Protein AF-A0AAI8TS47-F1 (afdb_monomer)

Secondary structure (DSSP, 8-state):
---SSEE-TTSS-EE-SGGGB-TTS-BHHHHHHHHHHHHHHHHHHHHHHHHHHHHH-

Foldseek 3Di:
DDDDQDAFPVNPDTDGDPVLADPVRHGPVVVVVVVVVVVVVVVVVVVVVVVVVVVVD

Sequence (57 aa):
MKQFPRTCRSGRHVLHTTDDVRPDGACIHCSRENQRRYMRSLVDARHKLAAIEAALA

Radius of gyration: 18.16 Å; Cα contacts (8 Å, |Δi|>4): 38; chains: 1; bounding box: 33×14×56 Å

Organism: Mycolicibacterium mageritense (NCBI:txid53462)

Structure (mmCIF, N/CA/C/O backbone):
data_AF-A0AAI8TS47-F1
#
_entry.id   AF-A0AAI8TS47-F1
#
loop_
_atom_site.group_PDB
_atom_site.id
_atom_site.type_symbol
_atom_site.label_atom_id
_atom_site.label_alt_id
_atom_site.label_comp_id
_atom_site.label_asym_id
_atom_site.label_entity_id
_atom_site.label_seq_id
_atom_site.pdbx_PDB_ins_code
_atom_site.Cartn_x
_atom_site.Cartn_y
_atom_site.Cartn_z
_atom_site.occupancy
_atom_site.B_iso_or_equiv
_atom_site.auth_seq_id
_atom_site.auth_comp_id
_atom_site.auth_asym_id
_atom_site.auth_atom_id
_atom_s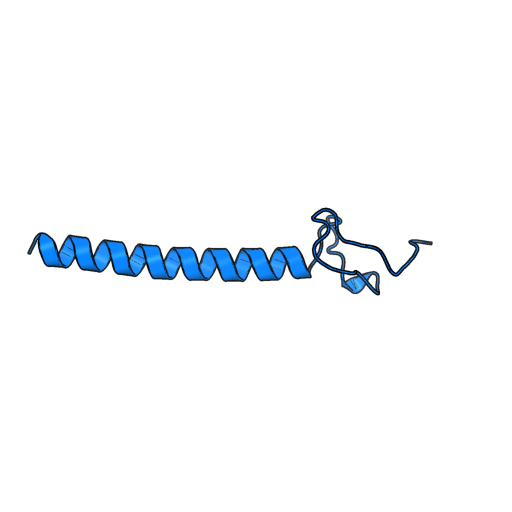ite.pdbx_PDB_model_num
ATOM 1 N N . MET A 1 1 ? 13.685 2.696 -28.840 1.00 56.84 1 MET A N 1
ATOM 2 C CA . MET A 1 1 ? 13.242 1.491 -28.098 1.00 56.84 1 MET A CA 1
ATOM 3 C C . MET A 1 1 ? 13.628 1.655 -26.633 1.00 56.84 1 MET A C 1
ATOM 5 O O . MET A 1 1 ? 14.746 2.086 -26.380 1.00 56.84 1 MET A O 1
ATOM 9 N N . LYS A 1 2 ? 12.723 1.407 -25.674 1.00 63.28 2 LYS A N 1
ATOM 10 C CA . LYS A 1 2 ? 13.070 1.470 -24.240 1.00 63.28 2 LYS A CA 1
ATOM 11 C C . LYS A 1 2 ? 13.983 0.276 -23.922 1.00 63.28 2 LYS A C 1
ATOM 13 O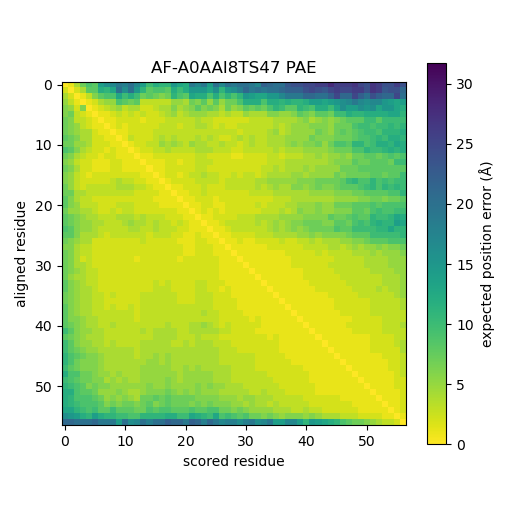 O . LYS A 1 2 ? 13.588 -0.853 -24.185 1.00 63.28 2 LYS A O 1
ATOM 18 N N . GLN A 1 3 ? 15.196 0.531 -23.434 1.00 75.94 3 GLN A N 1
ATOM 19 C CA . GLN A 1 3 ? 16.150 -0.520 -23.064 1.00 75.94 3 GLN A CA 1
ATOM 20 C C . GLN A 1 3 ? 15.699 -1.213 -21.769 1.00 75.94 3 GLN A C 1
ATOM 22 O O . GLN A 1 3 ? 15.355 -0.546 -20.789 1.00 75.94 3 GLN A O 1
ATOM 27 N N . PHE A 1 4 ? 15.704 -2.544 -21.794 1.00 82.62 4 PHE A N 1
ATOM 28 C CA . PHE A 1 4 ? 15.465 -3.430 -20.657 1.00 82.62 4 PHE A CA 1
ATOM 29 C C . PHE A 1 4 ? 16.621 -4.440 -20.559 1.00 82.62 4 PHE A C 1
ATOM 31 O O . PHE A 1 4 ? 17.201 -4.772 -21.595 1.00 82.62 4 PHE A O 1
ATOM 38 N N . PRO A 1 5 ? 16.947 -4.949 -19.357 1.00 86.50 5 PRO A N 1
ATOM 39 C CA . PRO A 1 5 ? 16.329 -4.628 -18.070 1.00 86.50 5 PRO A CA 1
ATOM 40 C C . PRO A 1 5 ? 16.776 -3.263 -17.523 1.00 86.50 5 PRO A C 1
ATOM 42 O O . PRO A 1 5 ? 17.873 -2.789 -17.807 1.00 86.50 5 PRO A O 1
ATOM 45 N N . ARG A 1 6 ? 15.924 -2.624 -16.714 1.00 90.31 6 ARG A N 1
ATOM 46 C CA . ARG A 1 6 ? 16.267 -1.382 -15.997 1.00 90.31 6 ARG A CA 1
ATOM 47 C C . ARG A 1 6 ? 15.676 -1.383 -14.598 1.00 90.31 6 ARG A C 1
ATOM 49 O O . ARG A 1 6 ? 14.648 -2.005 -14.360 1.00 90.31 6 ARG A O 1
ATOM 56 N N . THR A 1 7 ? 16.250 -0.613 -13.690 1.00 93.06 7 THR A N 1
ATOM 57 C CA . THR A 1 7 ? 15.691 -0.463 -12.343 1.00 93.06 7 THR A CA 1
ATOM 58 C C . THR A 1 7 ? 14.565 0.576 -12.330 1.00 93.06 7 THR A C 1
ATOM 60 O O . THR A 1 7 ? 14.581 1.565 -13.070 1.00 93.06 7 THR A O 1
ATOM 63 N N . CYS A 1 8 ? 13.546 0.358 -11.499 1.00 92.19 8 CYS A N 1
ATOM 64 C CA . CYS A 1 8 ? 12.489 1.334 -11.263 1.00 92.19 8 CYS A CA 1
ATOM 65 C C . CYS A 1 8 ? 13.032 2.611 -10.593 1.00 92.19 8 CYS A C 1
ATOM 67 O O . CYS A 1 8 ? 14.116 2.618 -10.015 1.00 92.19 8 CYS A O 1
ATOM 69 N N . ARG A 1 9 ? 12.247 3.701 -10.601 1.00 89.56 9 ARG A N 1
ATOM 70 C CA . ARG A 1 9 ? 12.654 4.997 -10.015 1.00 89.56 9 ARG A CA 1
ATOM 71 C C . ARG A 1 9 ? 13.038 4.912 -8.532 1.00 89.56 9 ARG A C 1
ATOM 73 O O . ARG A 1 9 ? 13.847 5.706 -8.075 1.00 89.56 9 ARG A O 1
ATOM 80 N N . SER A 1 10 ? 12.455 3.978 -7.780 1.00 90.25 10 SER A N 1
ATOM 81 C CA . SER A 1 10 ? 12.778 3.788 -6.361 1.00 90.25 10 SER A CA 1
ATOM 82 C C . SER A 1 10 ? 14.040 2.951 -6.127 1.00 90.25 10 SER A C 1
ATOM 84 O O . SER A 1 10 ? 14.399 2.745 -4.972 1.00 90.25 10 SER A O 1
ATOM 86 N N . GLY A 1 11 ? 14.668 2.420 -7.181 1.00 92.88 11 GLY A N 1
ATOM 87 C CA . GLY A 1 11 ? 15.845 1.556 -7.083 1.00 92.88 11 GLY A CA 1
ATOM 88 C C . GLY A 1 11 ? 15.556 0.119 -6.627 1.00 92.88 11 GLY A C 1
ATOM 89 O O . GLY A 1 11 ? 16.465 -0.700 -6.605 1.00 92.88 11 GLY A O 1
ATOM 90 N N . ARG A 1 12 ? 14.310 -0.205 -6.251 1.00 93.62 12 ARG A N 1
ATOM 91 C CA . ARG A 1 12 ? 13.971 -1.443 -5.522 1.00 93.62 12 ARG A CA 1
ATOM 92 C C . ARG A 1 12 ? 13.519 -2.618 -6.384 1.00 93.62 12 ARG A C 1
ATOM 94 O O . ARG A 1 12 ? 13.517 -3.746 -5.904 1.00 93.62 12 ARG A O 1
ATOM 101 N N . HIS A 1 13 ? 13.099 -2.372 -7.620 1.00 94.81 13 HIS A N 1
ATOM 102 C CA . HIS A 1 13 ? 12.560 -3.405 -8.507 1.00 94.81 13 HIS A CA 1
ATOM 103 C C . HIS A 1 13 ? 13.248 -3.341 -9.863 1.00 94.81 13 HIS A C 1
ATOM 105 O O . HIS A 1 13 ? 13.415 -2.254 -10.421 1.00 94.81 13 HIS A O 1
ATOM 111 N N . VAL A 1 14 ? 13.611 -4.504 -10.394 1.00 95.00 14 VAL A N 1
ATOM 112 C CA . VAL A 1 14 ? 14.096 -4.652 -11.767 1.00 95.00 14 VAL A CA 1
ATOM 113 C C . VAL A 1 14 ? 12.884 -4.803 -12.682 1.00 95.00 14 VAL A C 1
ATOM 115 O O . VAL A 1 14 ? 11.975 -5.572 -12.392 1.00 95.00 14 VAL A O 1
ATOM 118 N N . LEU A 1 15 ? 12.857 -4.017 -13.752 1.00 93.94 15 LEU A N 1
ATOM 119 C CA . LEU A 1 15 ? 11.849 -4.046 -14.801 1.00 93.94 15 LEU A CA 1
ATOM 120 C C . LEU A 1 15 ? 12.447 -4.820 -15.971 1.00 93.94 15 LEU A C 1
ATOM 122 O O . LEU A 1 15 ? 13.520 -4.455 -16.463 1.00 93.94 15 LEU A O 1
ATOM 126 N N . HIS A 1 16 ? 11.764 -5.869 -16.405 1.00 93.31 16 HIS A N 1
ATOM 127 C CA . HIS A 1 16 ? 12.210 -6.752 -17.478 1.00 93.31 16 HIS A CA 1
ATOM 128 C C . HIS A 1 16 ? 11.516 -6.427 -18.798 1.00 93.31 16 HIS A C 1
ATOM 130 O O . HIS A 1 16 ? 12.098 -6.632 -19.861 1.00 93.31 16 HIS A O 1
ATOM 136 N N . THR A 1 17 ? 10.298 -5.891 -18.734 1.00 91.75 17 THR A N 1
ATOM 137 C CA . THR A 1 17 ? 9.477 -5.596 -19.909 1.00 91.75 17 THR A CA 1
ATOM 138 C C . THR A 1 17 ? 8.756 -4.256 -19.777 1.00 91.75 17 THR A C 1
ATOM 140 O O . THR A 1 17 ? 8.731 -3.620 -18.718 1.00 91.75 17 THR A O 1
ATOM 143 N N . THR A 1 18 ? 8.136 -3.810 -20.871 1.00 89.88 18 THR A N 1
ATOM 144 C CA . THR A 1 18 ? 7.245 -2.645 -20.852 1.00 89.88 18 THR A CA 1
ATOM 145 C C . THR A 1 18 ? 6.029 -2.839 -19.955 1.00 89.88 18 THR A C 1
ATOM 147 O O . THR A 1 18 ? 5.531 -1.842 -19.439 1.00 89.88 18 THR A O 1
ATOM 150 N N . ASP A 1 19 ? 5.607 -4.082 -19.716 1.00 91.62 19 ASP A N 1
ATOM 151 C CA . ASP A 1 19 ? 4.421 -4.415 -18.918 1.00 91.62 19 ASP A CA 1
ATOM 152 C C . ASP A 1 19 ? 4.657 -4.222 -17.412 1.00 91.62 19 ASP A C 1
ATOM 154 O O . ASP A 1 19 ? 3.716 -4.042 -16.636 1.00 91.62 19 ASP A O 1
ATOM 158 N N . ASP A 1 20 ? 5.924 -4.150 -16.993 1.00 92.25 20 ASP A N 1
ATOM 159 C CA . ASP A 1 20 ? 6.301 -3.810 -15.616 1.00 92.25 20 ASP A CA 1
ATOM 160 C C . ASP A 1 20 ? 6.130 -2.305 -15.315 1.00 92.25 20 ASP A C 1
ATOM 162 O O . ASP A 1 20 ? 6.339 -1.835 -14.185 1.00 92.25 20 ASP A O 1
ATOM 166 N N . VAL A 1 21 ? 5.751 -1.523 -16.331 1.00 92.69 21 VAL A N 1
ATOM 167 C CA . VAL A 1 21 ? 5.564 -0.076 -16.270 1.00 92.69 21 VAL A CA 1
ATOM 168 C C . VAL A 1 21 ? 4.111 0.263 -16.580 1.00 92.69 21 VAL A C 1
ATOM 170 O O . VAL A 1 21 ? 3.566 -0.084 -17.621 1.00 92.69 21 VAL A O 1
ATOM 173 N N . ARG A 1 22 ? 3.479 1.002 -15.675 1.00 91.62 22 ARG A N 1
ATOM 174 C CA . ARG A 1 22 ? 2.135 1.542 -15.864 1.00 91.62 22 ARG A CA 1
ATOM 175 C C . ARG A 1 22 ? 2.127 2.620 -16.966 1.00 91.62 22 ARG A C 1
ATOM 177 O O . ARG A 1 22 ? 3.176 3.201 -17.256 1.00 91.62 22 ARG A O 1
ATOM 184 N N . PRO A 1 23 ? 0.959 2.957 -17.546 1.00 90.06 23 PRO A N 1
ATOM 185 C CA . PRO A 1 23 ? 0.856 4.002 -18.572 1.00 90.06 23 PRO A CA 1
ATOM 186 C C . PRO A 1 23 ? 1.387 5.378 -18.134 1.00 90.06 23 PRO A C 1
ATOM 188 O O . PRO A 1 23 ? 1.915 6.125 -18.950 1.00 90.06 23 PRO A O 1
ATOM 191 N N . ASP A 1 24 ? 1.312 5.684 -16.837 1.00 89.38 24 ASP A N 1
ATOM 192 C CA . ASP A 1 24 ? 1.850 6.897 -16.202 1.00 89.38 24 ASP A CA 1
ATOM 193 C C . ASP A 1 24 ? 3.382 6.866 -15.991 1.00 89.38 24 ASP A C 1
ATOM 195 O O . ASP A 1 24 ? 3.966 7.801 -15.444 1.00 89.38 24 ASP A O 1
ATOM 199 N N . GLY A 1 25 ? 4.055 5.788 -16.405 1.00 86.56 25 GLY A N 1
ATOM 200 C CA . GLY A 1 25 ? 5.493 5.590 -16.237 1.00 86.56 25 GLY A CA 1
ATOM 201 C C . GLY A 1 25 ? 5.907 5.028 -14.873 1.00 86.56 25 GLY A C 1
ATOM 202 O O . GLY A 1 25 ? 7.104 4.811 -14.649 1.00 86.56 25 GLY A O 1
ATOM 203 N N . ALA A 1 26 ? 4.962 4.768 -13.963 1.00 90.44 26 ALA A N 1
ATOM 204 C CA . ALA A 1 26 ? 5.254 4.216 -12.646 1.00 90.44 26 ALA A CA 1
ATOM 205 C C . ALA A 1 26 ? 5.533 2.704 -12.693 1.00 90.44 26 ALA A C 1
ATOM 207 O O . ALA A 1 26 ? 5.013 1.966 -13.524 1.00 90.44 26 ALA A O 1
ATOM 208 N N . CYS A 1 27 ? 6.344 2.218 -11.753 1.00 95.00 27 CYS A N 1
ATOM 209 C CA . CYS A 1 27 ? 6.616 0.788 -11.598 1.00 95.00 27 CYS A CA 1
ATOM 210 C C . CYS A 1 27 ? 5.390 0.056 -11.037 1.00 95.00 27 CYS A C 1
ATOM 212 O O . CYS A 1 27 ? 4.876 0.425 -9.972 1.00 95.00 27 CYS A O 1
ATOM 214 N N . ILE A 1 28 ? 4.960 -1.018 -11.706 1.00 95.62 28 ILE A N 1
ATOM 215 C CA . ILE A 1 28 ? 3.819 -1.822 -11.256 1.00 95.62 28 ILE A CA 1
ATOM 216 C C . ILE A 1 28 ? 4.094 -2.494 -9.902 1.00 95.62 28 ILE A C 1
ATOM 218 O O . ILE A 1 28 ? 3.210 -2.5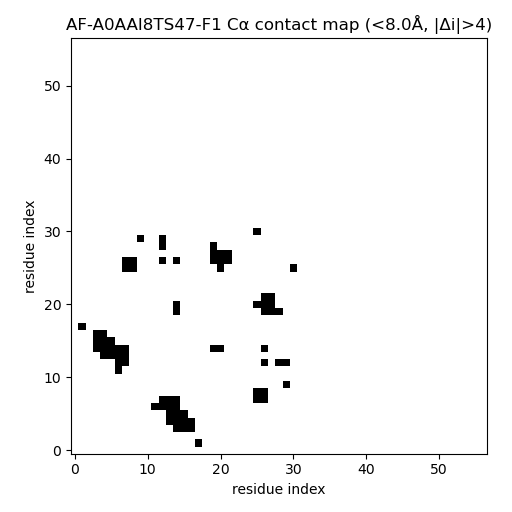46 -9.046 1.00 95.62 28 ILE A O 1
ATOM 222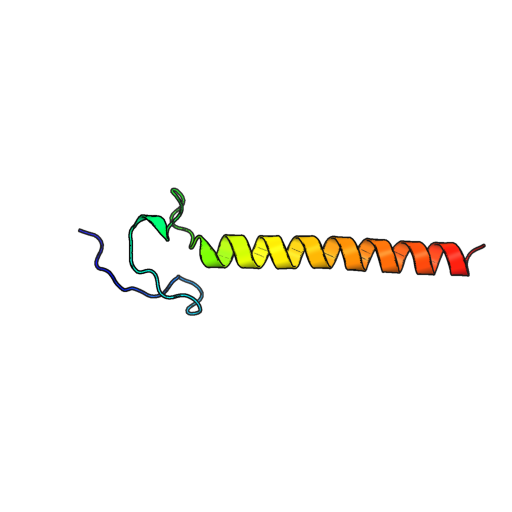 N N . HIS A 1 29 ? 5.333 -2.933 -9.655 1.00 95.31 29 HIS A N 1
ATOM 223 C CA . HIS A 1 29 ? 5.724 -3.574 -8.397 1.00 95.31 29 HIS A CA 1
ATOM 224 C C . HIS A 1 29 ? 5.677 -2.593 -7.222 1.00 95.31 29 HIS A C 1
ATOM 226 O O . HIS A 1 29 ? 5.077 -2.916 -6.196 1.00 95.31 29 HIS A O 1
ATOM 232 N N . CYS A 1 30 ? 6.199 -1.370 -7.395 1.00 95.31 30 CYS A N 1
ATOM 233 C CA . CYS A 1 30 ? 6.041 -0.285 -6.419 1.00 95.31 30 CYS A CA 1
ATOM 234 C C . CYS A 1 30 ? 4.564 -0.030 -6.117 1.00 95.31 30 CYS A C 1
ATOM 236 O O . CYS A 1 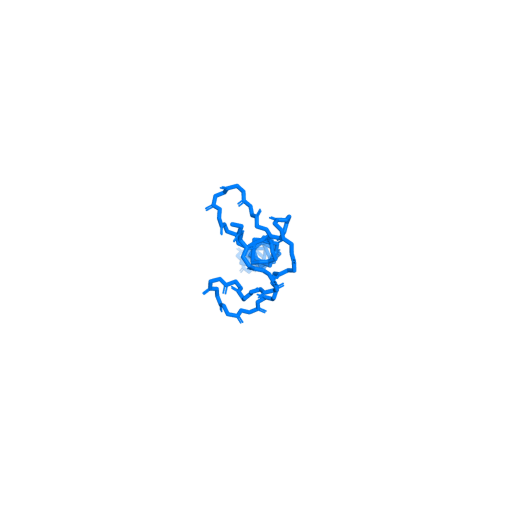30 ? 4.182 0.094 -4.957 1.00 95.31 30 CYS A O 1
ATOM 238 N N . SER A 1 31 ? 3.725 0.022 -7.155 1.00 94.62 31 SER A N 1
ATOM 239 C CA . SER A 1 31 ? 2.289 0.256 -6.999 1.00 94.62 31 SER A CA 1
ATOM 240 C C . SER A 1 31 ? 1.625 -0.841 -6.158 1.00 94.62 31 SER A C 1
ATOM 242 O O . SER A 1 31 ? 0.903 -0.537 -5.210 1.00 94.62 31 SER A O 1
ATOM 244 N N . ARG A 1 32 ? 1.913 -2.116 -6.453 1.00 95.00 32 ARG A N 1
ATOM 245 C CA . ARG A 1 32 ? 1.389 -3.270 -5.699 1.00 95.00 32 ARG A CA 1
ATOM 246 C C . ARG A 1 32 ? 1.912 -3.319 -4.264 1.00 95.00 32 ARG A C 1
ATOM 248 O O . ARG A 1 32 ? 1.206 -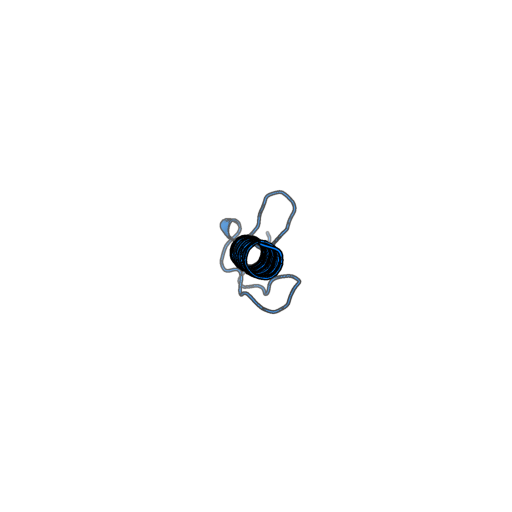3.751 -3.356 1.00 95.00 32 ARG A O 1
ATOM 255 N N . GLU A 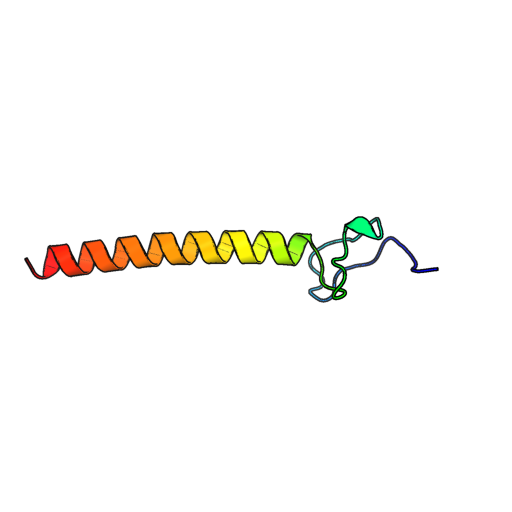1 33 ? 3.162 -2.930 -4.043 1.00 95.81 33 GLU A N 1
ATOM 256 C CA . GLU A 1 33 ? 3.747 -2.842 -2.703 1.00 95.81 33 GLU A CA 1
ATOM 257 C C . GLU A 1 33 ? 3.070 -1.742 -1.877 1.00 95.81 33 GLU A C 1
ATOM 259 O O . GLU A 1 33 ? 2.656 -1.997 -0.747 1.00 95.81 33 GLU A O 1
ATOM 264 N N . ASN A 1 34 ? 2.873 -0.559 -2.463 1.00 94.81 34 ASN A N 1
ATOM 265 C CA . ASN A 1 34 ? 2.178 0.553 -1.818 1.00 94.81 34 ASN A CA 1
ATOM 266 C C . ASN A 1 34 ? 0.726 0.199 -1.482 1.00 94.81 34 ASN A C 1
ATOM 268 O O . ASN A 1 34 ? 0.286 0.461 -0.367 1.00 94.81 34 ASN A O 1
ATOM 272 N N . GLN A 1 35 ? 0.007 -0.457 -2.396 1.00 96.25 35 GLN A N 1
ATOM 273 C CA . GLN A 1 35 ? -1.360 -0.916 -2.142 1.00 96.25 35 GLN A CA 1
ATOM 274 C C . GLN A 1 35 ? -1.417 -1.899 -0.965 1.00 96.25 35 GLN A C 1
ATOM 276 O O . GLN A 1 35 ? -2.249 -1.751 -0.074 1.00 96.25 35 GLN A O 1
ATOM 281 N N . ARG A 1 36 ? -0.497 -2.873 -0.911 1.00 97.12 36 ARG A N 1
ATOM 282 C CA . ARG A 1 36 ? -0.411 -3.817 0.216 1.00 97.12 36 ARG A CA 1
ATOM 283 C C . ARG A 1 36 ? -0.102 -3.116 1.536 1.00 97.12 36 ARG A C 1
ATOM 285 O O . ARG A 1 36 ? -0.714 -3.449 2.547 1.00 97.12 36 ARG A O 1
ATOM 292 N N . ARG A 1 37 ? 0.822 -2.150 1.534 1.00 96.69 37 ARG A N 1
ATOM 293 C CA . ARG A 1 37 ? 1.137 -1.337 2.720 1.00 96.69 37 ARG A CA 1
ATOM 294 C C . ARG A 1 37 ? -0.089 -0.560 3.189 1.00 96.69 37 ARG A C 1
ATOM 296 O O . ARG A 1 37 ? -0.426 -0.660 4.358 1.00 96.69 37 ARG A O 1
ATOM 303 N N . TYR A 1 38 ? -0.785 0.117 2.276 1.00 97.19 38 TYR A N 1
ATOM 304 C CA . TYR A 1 38 ? -1.998 0.873 2.584 1.00 97.19 38 TYR A CA 1
ATOM 305 C C . TYR A 1 38 ? -3.086 -0.004 3.215 1.00 97.19 38 TYR A C 1
ATOM 307 O O . TYR A 1 38 ? -3.613 0.339 4.269 1.00 97.19 38 TYR A O 1
ATOM 315 N N . MET A 1 39 ? -3.360 -1.180 2.637 1.00 97.94 39 MET A N 1
ATOM 316 C CA . MET A 1 39 ? -4.340 -2.115 3.202 1.00 97.94 39 MET A CA 1
ATOM 317 C C . MET A 1 39 ? -3.965 -2.573 4.615 1.00 97.94 39 MET A C 1
ATOM 319 O O . MET A 1 39 ? -4.835 -2.640 5.479 1.00 97.94 39 MET A O 1
ATOM 323 N N . ARG A 1 40 ? -2.678 -2.838 4.882 1.00 97.69 40 ARG A N 1
ATOM 324 C CA . ARG A 1 40 ? -2.208 -3.150 6.243 1.00 97.69 40 ARG A CA 1
ATOM 325 C C . ARG A 1 40 ? -2.431 -1.978 7.195 1.00 97.69 40 ARG A C 1
ATOM 327 O O . ARG A 1 40 ? -2.975 -2.179 8.270 1.00 97.69 40 ARG A O 1
ATOM 334 N N . SER A 1 41 ? -2.103 -0.757 6.772 1.00 97.62 41 SER A N 1
ATOM 335 C CA . SER A 1 41 ? -2.315 0.448 7.581 1.00 97.62 41 SER A CA 1
ATOM 336 C C . SER A 1 41 ? -3.785 0.657 7.955 1.00 97.62 41 SER A C 1
ATOM 338 O O . SER A 1 41 ? -4.070 1.075 9.073 1.00 97.62 41 SER A O 1
ATOM 340 N N . LEU A 1 42 ? -4.719 0.350 7.047 1.00 97.94 42 LEU A N 1
ATOM 341 C CA . LEU A 1 42 ? -6.156 0.423 7.328 1.00 97.94 42 LEU A CA 1
ATOM 342 C C . LEU A 1 42 ? -6.599 -0.609 8.369 1.00 97.94 42 LEU A C 1
ATOM 344 O O . LEU A 1 42 ? -7.368 -0.279 9.271 1.00 97.94 42 LEU A O 1
ATOM 348 N N . VAL A 1 43 ? -6.105 -1.844 8.259 1.00 97.81 43 VAL A N 1
ATOM 349 C CA . VAL A 1 43 ? -6.381 -2.902 9.241 1.00 97.81 43 VAL A CA 1
ATOM 350 C C . VAL A 1 43 ? -5.832 -2.506 10.613 1.00 97.81 43 VAL A C 1
ATOM 352 O O . VAL A 1 43 ? -6.569 -2.538 11.597 1.00 97.81 43 VAL A O 1
ATOM 355 N N . ASP A 1 44 ? -4.587 -2.032 10.674 1.00 97.81 44 ASP A N 1
ATOM 356 C CA . ASP A 1 44 ? -3.961 -1.568 11.917 1.00 97.81 44 ASP A CA 1
ATOM 357 C C . ASP A 1 44 ? -4.735 -0.398 12.544 1.00 97.81 44 ASP A C 1
ATOM 359 O O . ASP A 1 44 ? -4.942 -0.363 13.757 1.00 97.81 44 ASP A O 1
ATOM 363 N N . ALA A 1 45 ? -5.193 0.560 11.730 1.00 96.94 45 ALA A N 1
ATOM 364 C CA . ALA A 1 45 ? -6.002 1.684 12.197 1.00 96.94 45 ALA A CA 1
ATOM 365 C C . ALA A 1 45 ? -7.343 1.216 12.780 1.00 96.94 45 ALA A C 1
ATOM 367 O O . ALA A 1 45 ? -7.739 1.674 13.851 1.00 96.94 45 ALA A O 1
ATOM 368 N N . ARG A 1 46 ? -8.008 0.257 12.124 1.00 97.56 46 ARG A N 1
ATOM 369 C CA . ARG A 1 46 ? -9.254 -0.340 12.619 1.00 97.56 46 ARG A CA 1
ATOM 370 C C . ARG A 1 46 ? -9.050 -1.052 13.959 1.00 97.56 46 ARG A C 1
ATOM 372 O O . ARG A 1 46 ? -9.876 -0.889 14.851 1.00 97.56 46 ARG A O 1
ATOM 379 N N . HIS A 1 47 ? -7.955 -1.796 14.130 1.00 97.31 47 HIS A N 1
ATOM 380 C CA . HIS A 1 47 ? -7.635 -2.431 15.414 1.00 97.31 47 HIS A CA 1
ATOM 381 C C . HIS A 1 47 ? -7.377 -1.410 16.525 1.00 97.31 47 HIS A C 1
ATOM 383 O O . HIS A 1 47 ? -7.862 -1.589 17.640 1.00 97.31 47 HIS A O 1
ATOM 389 N N . LYS A 1 48 ? -6.655 -0.324 16.224 1.00 96.62 48 LYS A N 1
ATOM 390 C CA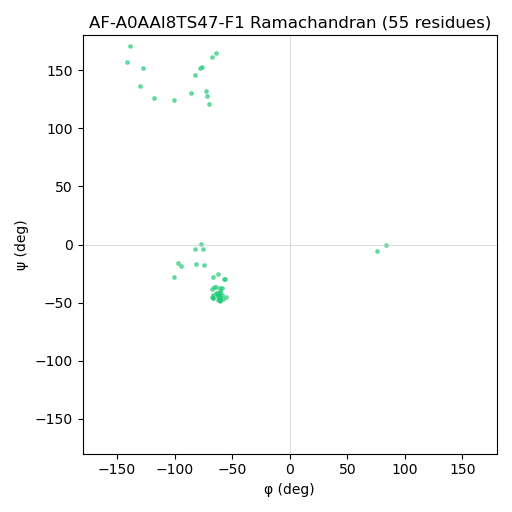 . LYS A 1 48 ? -6.418 0.763 17.185 1.00 96.62 48 LYS A CA 1
ATOM 391 C C . LYS A 1 48 ? -7.718 1.436 17.615 1.00 96.62 48 LYS A C 1
ATOM 393 O O . LYS A 1 48 ? -7.895 1.670 18.803 1.00 96.62 48 LYS A O 1
ATOM 398 N N . LEU A 1 49 ? -8.626 1.706 16.676 1.00 97.44 49 LEU A N 1
ATOM 399 C CA . LEU A 1 49 ? -9.941 2.271 16.988 1.00 97.44 49 LEU A CA 1
ATOM 400 C C . LEU A 1 49 ? -10.749 1.343 17.899 1.00 97.44 49 LEU A C 1
ATOM 402 O O . LEU A 1 49 ? -11.210 1.793 18.939 1.00 97.44 49 LEU A O 1
ATOM 406 N N . ALA A 1 50 ? -10.821 0.046 17.583 1.00 97.31 50 ALA A N 1
ATOM 407 C CA . ALA A 1 50 ? -11.531 -0.923 18.419 1.00 97.31 50 ALA A CA 1
ATOM 408 C C . ALA A 1 50 ? -10.951 -1.018 19.845 1.00 97.31 50 ALA A C 1
ATOM 410 O O . ALA A 1 50 ? -11.696 -1.149 20.811 1.00 97.31 50 ALA A O 1
ATOM 411 N N . ALA A 1 51 ? -9.624 -0.924 19.992 1.00 96.25 51 ALA A N 1
ATOM 412 C CA . ALA A 1 51 ? -8.977 -0.907 21.304 1.00 96.25 51 ALA A CA 1
ATOM 413 C C . ALA A 1 51 ? -9.302 0.368 22.104 1.00 96.25 51 ALA A C 1
ATOM 415 O O . ALA A 1 51 ? -9.492 0.293 23.314 1.00 96.25 51 ALA A O 1
ATOM 416 N N . ILE A 1 52 ? -9.383 1.524 21.435 1.00 96.56 52 ILE A N 1
ATOM 417 C CA . ILE A 1 52 ? -9.785 2.792 22.059 1.00 96.56 52 ILE A CA 1
ATOM 418 C C . ILE A 1 52 ? -11.255 2.732 22.489 1.00 96.56 52 ILE A C 1
ATOM 420 O O . ILE A 1 52 ? -11.563 3.089 23.619 1.00 96.56 52 ILE A O 1
ATOM 424 N N . GLU A 1 53 ? -12.147 2.244 21.625 1.00 96.69 53 GLU A N 1
ATOM 425 C CA . GLU A 1 53 ? -13.571 2.070 21.939 1.00 96.69 53 GLU A CA 1
ATOM 426 C C . GLU A 1 53 ? -13.772 1.137 23.140 1.00 96.69 53 GLU A C 1
ATOM 428 O O . GLU A 1 53 ? -14.531 1.464 24.046 1.00 96.69 53 GLU A O 1
ATOM 433 N N . ALA A 1 54 ? -13.037 0.022 23.198 1.00 95.44 54 ALA A N 1
ATOM 434 C CA . ALA A 1 54 ? -13.092 -0.914 24.320 1.00 95.44 54 ALA A CA 1
ATOM 435 C C . ALA A 1 54 ? -12.543 -0.335 25.635 1.00 95.44 54 ALA A C 1
ATOM 437 O O . ALA A 1 54 ? -12.959 -0.770 26.700 1.00 95.44 54 ALA A O 1
ATOM 438 N N . ALA A 1 55 ? -11.607 0.616 25.577 1.00 93.12 55 ALA A N 1
ATOM 439 C CA . ALA A 1 55 ? -11.060 1.276 26.765 1.00 93.12 55 ALA A CA 1
ATOM 440 C C . ALA A 1 55 ? -11.959 2.405 27.304 1.00 93.12 55 ALA A C 1
ATOM 442 O O . ALA A 1 55 ? -11.751 2.856 28.429 1.00 93.12 55 ALA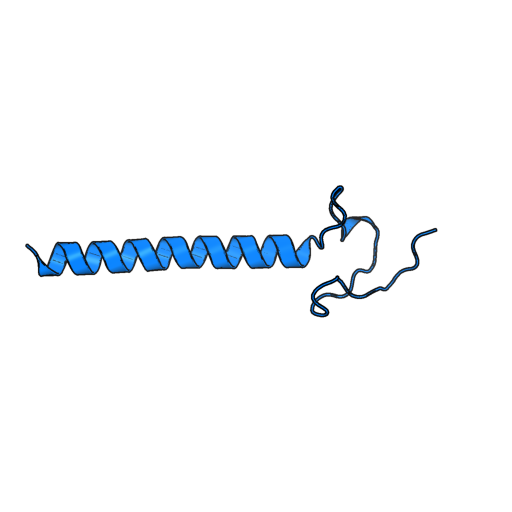 A O 1
ATOM 443 N N . LEU A 1 56 ? -12.905 2.893 26.493 1.00 95.00 56 LEU A N 1
ATOM 444 C CA . LEU A 1 56 ? -13.843 3.964 26.850 1.00 95.00 56 LEU A CA 1
ATOM 445 C C . LEU A 1 56 ? -15.212 3.449 27.329 1.00 95.00 56 LEU A C 1
ATOM 447 O O . LEU A 1 56 ? -15.973 4.241 27.884 1.00 95.00 56 LEU A O 1
ATOM 451 N N . ALA A 1 57 ? -15.530 2.177 27.074 1.00 74.00 57 ALA A N 1
ATOM 452 C CA . ALA A 1 57 ? -16.752 1.503 27.517 1.00 74.00 57 ALA A CA 1
ATOM 453 C C . ALA A 1 57 ? -16.612 0.958 28.946 1.00 74.00 57 ALA A C 1
ATOM 455 O O . ALA A 1 57 ? -17.622 1.020 29.683 1.00 74.00 57 ALA A O 1
#

pLDDT: mean 92.21, std 7.8, range [56.84, 97.94]

Solvent-accessible surface area (backbone atoms only — not comparable to full-atom values): 3490 Å² total; per-residue (Å²): 131,88,79,64,71,40,68,35,97,85,69,80,44,80,30,73,54,73,83,44,37,41,97,90,68,45,43,44,65,60,51,56,51,50,52,54,50,50,54,50,52,52,52,53,49,51,53,52,50,53,52,51,53,65,72,73,108

Mean predicted aligned error: 4.74 Å